Protein AF-A0A534BBM5-F1 (afdb_monomer)

Foldseek 3Di:
DDDDDDQDDWDDDDPDIDHRPGDDDDDDDDDPDVVPVVSRVVVVVVD

Sequence (47 aa):
MSISRRASVQVSIGSVRVGGGAPIVVQSMTNTDTADVEGTAQQVKAL

Solvent-accessible surface area (backbo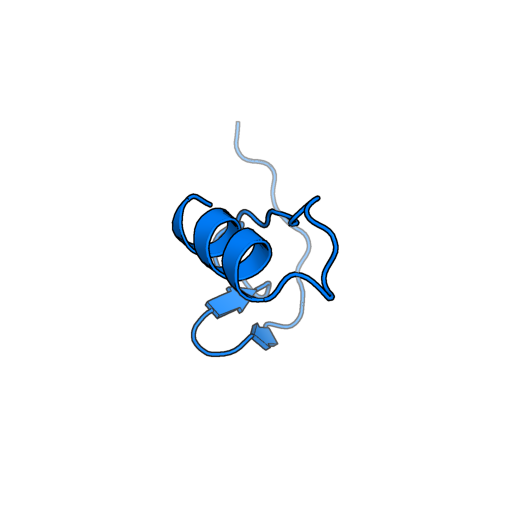ne atoms only — not comparable to full-atom values): 3323 Å² total; per-residue (Å²): 136,87,78,87,75,80,92,43,77,62,47,71,61,86,96,46,61,42,45,56,83,46,68,90,80,88,82,88,80,88,85,58,61,77,85,40,59,66,61,36,52,56,51,62,74,75,107

Mean predicted aligned error: 3.24 Å

Structure (mmCIF, N/CA/C/O backbone):
data_AF-A0A534BBM5-F1
#
_entry.id   AF-A0A534BBM5-F1
#
loop_
_atom_site.group_PDB
_atom_site.id
_atom_site.type_symbol
_atom_site.label_atom_id
_atom_site.label_alt_id
_atom_site.label_comp_id
_atom_site.label_asym_id
_atom_site.label_entity_id
_atom_site.label_seq_id
_atom_site.pdbx_PDB_ins_code
_atom_site.Cartn_x
_atom_site.Cartn_y
_atom_site.Cartn_z
_atom_site.occupancy
_atom_site.B_iso_or_equiv
_atom_site.auth_seq_id
_atom_site.auth_comp_id
_atom_site.auth_asym_id
_atom_site.auth_atom_id
_atom_site.pdbx_PDB_model_num
ATOM 1 N N . MET A 1 1 ? 21.971 12.239 -10.031 1.00 52.50 1 MET A N 1
ATOM 2 C CA . MET A 1 1 ? 22.567 11.020 -10.620 1.00 52.50 1 MET A CA 1
ATOM 3 C C . MET A 1 1 ? 21.465 9.973 -10.698 1.00 52.50 1 MET A C 1
ATOM 5 O O . MET A 1 1 ? 20.868 9.697 -9.666 1.00 52.50 1 MET A O 1
ATOM 9 N N . SER A 1 2 ? 21.099 9.486 -11.887 1.00 76.69 2 SER A N 1
ATOM 10 C CA . SER A 1 2 ? 20.070 8.446 -12.026 1.00 76.69 2 SER A CA 1
ATOM 11 C C . SER A 1 2 ? 20.729 7.069 -12.011 1.00 76.69 2 SER A C 1
ATOM 13 O O . SER A 1 2 ? 21.648 6.795 -12.779 1.00 76.69 2 SER A O 1
ATOM 15 N N . ILE A 1 3 ? 20.278 6.206 -11.104 1.00 88.69 3 ILE A N 1
ATOM 16 C CA . ILE A 1 3 ? 20.696 4.803 -11.065 1.00 88.69 3 ILE A CA 1
ATOM 17 C C . ILE A 1 3 ? 19.802 4.032 -12.036 1.00 88.69 3 ILE A C 1
ATOM 19 O O . ILE A 1 3 ? 18.574 4.126 -11.965 1.00 88.69 3 ILE A O 1
ATOM 23 N N . SER A 1 4 ? 20.413 3.269 -12.943 1.00 89.94 4 SER A N 1
ATOM 24 C CA . SER A 1 4 ? 19.665 2.417 -13.867 1.00 89.94 4 SER A CA 1
ATOM 25 C C . SER A 1 4 ? 19.105 1.209 -13.114 1.00 89.94 4 SER A C 1
ATOM 27 O O . SER A 1 4 ? 19.851 0.458 -12.484 1.00 89.94 4 SER A O 1
ATOM 29 N N . ARG A 1 5 ? 17.780 1.031 -13.135 1.00 94.19 5 ARG A N 1
ATOM 30 C CA . ARG A 1 5 ? 17.120 -0.101 -12.467 1.00 94.19 5 ARG A CA 1
ATOM 31 C C . ARG A 1 5 ? 17.279 -1.377 -13.290 1.00 94.19 5 ARG A C 1
ATOM 33 O O . ARG A 1 5 ? 17.273 -1.340 -14.516 1.00 94.19 5 ARG A O 1
ATOM 40 N N . ARG A 1 6 ? 17.337 -2.521 -12.602 1.00 95.94 6 ARG A N 1
ATOM 41 C CA . ARG A 1 6 ? 17.314 -3.851 -13.227 1.00 95.94 6 ARG A CA 1
ATOM 42 C C . ARG A 1 6 ? 16.083 -4.007 -14.127 1.00 95.94 6 ARG A C 1
ATOM 44 O O . ARG A 1 6 ? 14.973 -3.679 -13.709 1.00 95.94 6 ARG A O 1
ATOM 51 N N . ALA A 1 7 ? 16.266 -4.597 -15.308 1.00 96.44 7 ALA A N 1
ATOM 52 C CA . ALA A 1 7 ? 15.152 -5.048 -16.135 1.00 96.44 7 ALA A CA 1
ATOM 53 C C . ALA A 1 7 ? 14.346 -6.130 -15.392 1.00 96.44 7 ALA A C 1
ATOM 55 O O . ALA A 1 7 ? 14.881 -7.167 -14.989 1.00 96.44 7 ALA A O 1
ATOM 56 N N . SER A 1 8 ? 13.058 -5.873 -15.179 1.00 97.19 8 SER A N 1
ATOM 57 C CA . SER A 1 8 ? 12.132 -6.782 -14.506 1.00 97.19 8 SER A CA 1
ATOM 58 C C . SER A 1 8 ? 10.845 -6.924 -15.306 1.00 97.19 8 SER A C 1
ATOM 60 O O . SER A 1 8 ? 10.471 -6.024 -16.055 1.00 97.19 8 SER A O 1
ATOM 62 N N . VAL A 1 9 ? 10.157 -8.051 -15.132 1.00 98.25 9 VAL A N 1
ATOM 63 C CA . VAL A 1 9 ? 8.804 -8.235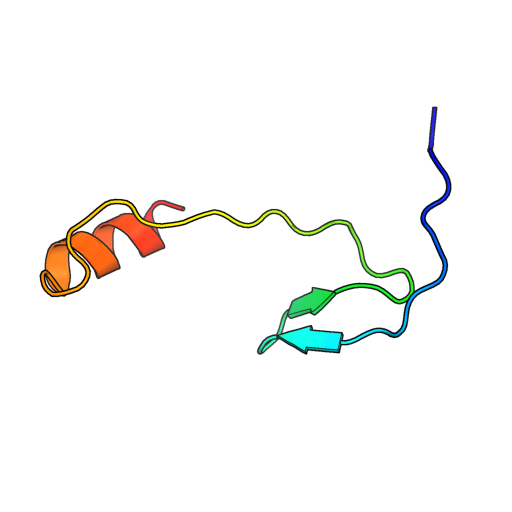 -15.666 1.00 98.25 9 VAL A CA 1
ATOM 64 C C . VAL A 1 9 ? 7.867 -7.238 -14.984 1.00 98.25 9 VAL A C 1
ATOM 66 O O . VAL A 1 9 ? 7.959 -7.034 -13.771 1.00 98.25 9 VAL A O 1
ATOM 69 N N . GLN A 1 10 ? 6.986 -6.603 -15.757 1.00 98.19 10 GLN A N 1
ATOM 70 C CA . GLN A 1 10 ? 5.957 -5.734 -15.197 1.00 98.19 10 GLN A CA 1
ATOM 71 C C . GLN A 1 10 ? 4.827 -6.573 -14.602 1.00 98.19 10 GLN A C 1
ATOM 73 O O . GLN A 1 10 ? 4.323 -7.487 -15.253 1.00 98.19 10 GLN A O 1
ATOM 78 N N . VAL A 1 11 ? 4.381 -6.210 -13.405 1.00 98.25 11 VAL A N 1
ATOM 79 C CA . VAL A 1 11 ? 3.205 -6.796 -12.754 1.00 98.25 11 VAL A CA 1
ATOM 80 C C . VAL A 1 11 ? 2.184 -5.713 -12.420 1.00 98.25 11 VAL A C 1
ATOM 82 O O . VAL A 1 11 ? 2.543 -4.546 -12.244 1.00 98.25 11 VAL A O 1
ATOM 85 N N . SER A 1 12 ? 0.910 -6.101 -12.350 1.00 98.31 12 SER A N 1
ATOM 86 C CA . SER A 1 12 ? -0.185 -5.213 -11.941 1.00 98.31 12 SER A CA 1
ATOM 87 C C . SER A 1 12 ? -0.692 -5.619 -10.558 1.00 98.31 12 SER A C 1
ATOM 89 O O . SER A 1 12 ? -0.968 -6.794 -10.328 1.00 98.31 12 SER A O 1
ATOM 91 N N . ILE A 1 13 ? -0.819 -4.649 -9.656 1.00 97.81 13 ILE A N 1
ATOM 92 C CA . ILE A 1 13 ? -1.391 -4.789 -8.314 1.00 97.81 13 ILE A CA 1
ATOM 93 C C . ILE A 1 13 ? -2.613 -3.871 -8.273 1.00 97.81 13 ILE A C 1
ATOM 95 O O . ILE A 1 13 ? -2.488 -2.656 -8.110 1.00 97.81 13 ILE A O 1
ATOM 99 N N . GLY A 1 14 ? -3.796 -4.432 -8.533 1.00 96.94 14 GLY A N 1
ATOM 100 C CA . GLY A 1 14 ? -4.979 -3.627 -8.839 1.00 96.94 14 GLY A CA 1
ATOM 101 C C . GLY A 1 14 ? -4.716 -2.715 -10.044 1.00 96.94 14 GLY A C 1
ATOM 102 O O . GLY A 1 14 ? -4.360 -3.190 -11.122 1.00 96.94 14 GLY A O 1
ATOM 103 N N . SER A 1 15 ? -4.852 -1.402 -9.855 1.00 97.31 15 SER A N 1
ATOM 104 C CA . SER A 1 15 ? -4.575 -0.381 -10.877 1.00 97.31 15 SER A CA 1
ATOM 105 C C . SER A 1 15 ? -3.106 0.068 -10.948 1.00 97.31 15 SER A C 1
ATOM 107 O O . SER A 1 15 ? -2.741 0.817 -11.857 1.00 97.31 15 SER A O 1
ATOM 109 N N . VAL A 1 16 ? -2.245 -0.375 -10.025 1.00 97.94 16 VAL A N 1
ATOM 110 C CA . VAL A 1 16 ? -0.840 0.053 -9.925 1.00 97.94 16 VAL A CA 1
ATOM 111 C C . VAL A 1 16 ? 0.072 -0.890 -10.712 1.00 97.94 16 VAL A C 1
ATOM 113 O O . VAL A 1 16 ? -0.026 -2.108 -10.591 1.00 97.94 16 VAL A O 1
ATOM 116 N N . ARG A 1 17 ? 1.004 -0.339 -11.498 1.00 98.38 17 ARG A N 1
ATOM 117 C CA . ARG A 1 17 ? 2.017 -1.107 -12.248 1.00 98.38 17 ARG A CA 1
ATOM 118 C C . ARG A 1 17 ? 3.369 -1.043 -11.544 1.00 98.38 17 ARG A C 1
ATOM 120 O O . ARG A 1 17 ? 3.845 0.047 -11.240 1.00 98.38 17 ARG A O 1
ATOM 127 N N . VAL A 1 18 ? 4.008 -2.194 -11.342 1.00 98.06 18 VAL A N 1
ATOM 128 C CA . VAL A 1 18 ? 5.323 -2.312 -10.692 1.00 98.06 18 VAL A CA 1
ATOM 129 C C . VAL A 1 18 ? 6.297 -3.053 -11.608 1.00 98.06 18 VAL A C 1
ATOM 131 O O . VAL A 1 18 ? 5.954 -4.074 -12.201 1.00 98.06 18 VAL A O 1
ATOM 134 N N . GLY A 1 19 ? 7.531 -2.554 -11.708 1.00 97.56 19 GLY A N 1
ATOM 135 C CA . GLY A 1 19 ? 8.566 -3.136 -12.570 1.00 97.56 19 GLY A CA 1
ATOM 136 C C . GLY A 1 19 ? 8.422 -2.751 -14.046 1.00 97.56 19 GLY A C 1
ATOM 137 O O . GLY A 1 19 ? 7.661 -1.849 -14.386 1.00 97.56 19 GLY A O 1
ATOM 138 N N . GLY A 1 20 ? 9.208 -3.380 -14.925 1.00 96.00 20 GLY A N 1
ATOM 139 C CA . GLY A 1 20 ? 9.101 -3.209 -16.385 1.00 96.00 20 GLY A CA 1
ATOM 140 C C . GLY A 1 20 ? 9.256 -1.782 -16.917 1.00 96.00 20 GLY A C 1
ATOM 141 O O . GLY A 1 20 ? 8.767 -1.477 -17.996 1.00 96.00 20 GLY A O 1
ATOM 142 N N . GLY A 1 21 ? 9.913 -0.897 -16.163 1.00 94.44 21 GLY A N 1
ATOM 143 C CA . GLY A 1 21 ? 10.067 0.515 -16.523 1.00 94.44 21 GLY A CA 1
ATOM 144 C C . GLY A 1 21 ? 9.051 1.458 -15.871 1.00 94.44 21 GLY A C 1
ATOM 145 O O . GLY A 1 21 ? 9.302 2.660 -15.855 1.00 94.44 21 GLY A O 1
ATOM 146 N N . ALA A 1 22 ? 7.993 0.954 -15.224 1.00 96.19 22 ALA A N 1
ATOM 147 C CA . ALA A 1 22 ? 7.076 1.780 -14.429 1.00 96.19 22 ALA A CA 1
ATOM 148 C C . ALA A 1 22 ? 7.819 2.500 -13.282 1.00 96.19 22 ALA A C 1
ATOM 150 O O . ALA A 1 22 ? 8.784 1.925 -12.762 1.00 96.19 22 ALA A O 1
ATOM 151 N N . PRO A 1 23 ? 7.419 3.721 -12.870 1.00 95.19 23 PRO A N 1
ATOM 152 C CA . PRO A 1 23 ? 8.070 4.463 -11.785 1.00 95.19 23 PRO A CA 1
ATOM 153 C C . PRO A 1 23 ? 8.243 3.647 -10.494 1.00 95.19 23 PRO A C 1
ATOM 155 O O . PRO A 1 23 ? 7.553 2.654 -10.268 1.00 95.19 23 PRO A O 1
ATOM 158 N N . ILE A 1 24 ? 9.186 4.051 -9.638 1.00 95.12 24 ILE A N 1
ATOM 159 C CA . ILE A 1 24 ? 9.312 3.447 -8.304 1.00 95.12 24 ILE A CA 1
ATOM 160 C C . ILE A 1 24 ? 8.078 3.850 -7.495 1.00 95.12 24 ILE A C 1
ATOM 162 O O . ILE A 1 24 ? 7.802 5.038 -7.349 1.00 95.12 24 ILE A O 1
ATOM 166 N N . VAL A 1 25 ? 7.345 2.860 -6.992 1.00 97.44 25 VAL A N 1
ATOM 167 C CA . VAL A 1 25 ? 6.145 3.067 -6.178 1.00 97.44 25 VAL A CA 1
ATOM 168 C C . VAL A 1 25 ? 6.538 3.028 -4.704 1.00 97.44 25 VAL A C 1
ATOM 170 O O . VAL A 1 25 ? 7.372 2.212 -4.312 1.00 97.44 25 VAL A O 1
ATOM 173 N N . VAL A 1 26 ? 5.947 3.906 -3.896 1.00 97.44 26 VAL A N 1
ATOM 174 C CA . VAL A 1 26 ? 6.107 3.897 -2.438 1.00 97.44 26 VAL A CA 1
ATOM 175 C C . VAL A 1 26 ? 5.009 3.028 -1.834 1.00 97.44 26 VAL A C 1
ATOM 177 O O . VAL A 1 26 ? 3.847 3.143 -2.213 1.00 97.44 26 VAL A O 1
ATOM 180 N N . GLN A 1 27 ? 5.387 2.159 -0.902 1.00 97.88 27 GLN A N 1
ATOM 181 C CA . GLN A 1 27 ? 4.470 1.344 -0.115 1.00 97.88 27 GLN A CA 1
ATOM 182 C C . GLN A 1 27 ? 4.652 1.685 1.368 1.00 97.88 27 GLN A C 1
ATOM 184 O O . GLN A 1 27 ? 5.762 1.993 1.802 1.00 97.88 27 GLN A O 1
ATOM 189 N N . SER A 1 28 ? 3.568 1.584 2.135 1.00 97.94 28 SER A N 1
ATOM 190 C CA . SER A 1 28 ? 3.576 1.623 3.597 1.00 97.94 28 SER A CA 1
ATOM 191 C C . SER A 1 28 ? 2.894 0.372 4.175 1.00 97.94 28 SER A C 1
ATOM 193 O O . SER A 1 28 ? 2.450 -0.513 3.438 1.00 97.94 28 SER A O 1
ATOM 195 N N . MET A 1 29 ? 2.837 0.277 5.498 1.00 98.38 29 MET A N 1
ATOM 196 C CA . MET A 1 29 ? 2.202 -0.806 6.242 1.00 98.38 29 MET A CA 1
ATOM 197 C C . MET A 1 29 ? 1.493 -0.219 7.463 1.00 98.38 29 MET A C 1
ATOM 199 O O . MET A 1 29 ? 2.025 0.680 8.115 1.00 98.38 29 MET A O 1
ATOM 203 N N . THR A 1 30 ? 0.294 -0.714 7.761 1.00 98.25 30 THR A N 1
ATOM 204 C CA . THR A 1 30 ? -0.420 -0.365 8.992 1.00 98.25 30 THR A CA 1
ATOM 205 C C . THR A 1 30 ? 0.281 -0.968 10.209 1.00 98.25 30 THR A C 1
ATOM 207 O O . THR A 1 30 ? 1.015 -1.948 10.105 1.00 98.25 30 THR A O 1
ATOM 210 N N . ASN A 1 31 ? 0.065 -0.377 11.380 1.00 98.31 31 ASN A N 1
ATOM 211 C CA . ASN A 1 31 ? 0.573 -0.890 12.659 1.00 98.31 31 ASN A CA 1
ATOM 212 C C . ASN A 1 31 ? -0.512 -0.975 13.746 1.00 98.31 31 ASN A C 1
ATO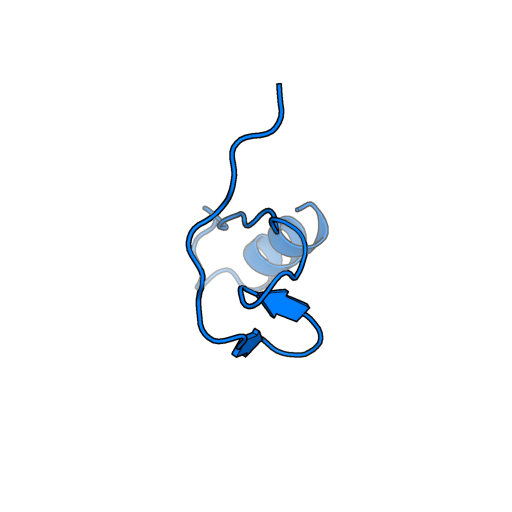M 214 O O . ASN A 1 31 ? -0.206 -1.254 14.902 1.00 98.31 31 ASN A O 1
ATOM 218 N N . THR A 1 32 ? -1.762 -0.721 13.370 1.00 98.44 32 THR A N 1
ATOM 219 C CA . THR A 1 32 ? -2.961 -1.035 14.147 1.00 98.44 32 THR A CA 1
ATOM 220 C C . THR A 1 32 ? -3.148 -2.551 14.254 1.00 98.44 32 THR A C 1
ATOM 222 O O . THR A 1 32 ? -2.634 -3.312 13.428 1.00 98.44 32 THR A O 1
ATOM 225 N N . ASP A 1 33 ? -3.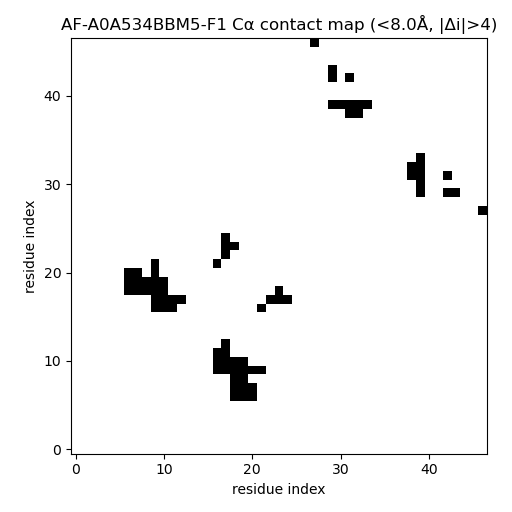873 -3.009 15.279 1.00 98.25 33 ASP A N 1
ATOM 226 C CA . ASP A 1 33 ? -4.345 -4.394 15.299 1.00 98.25 33 ASP A CA 1
ATOM 227 C C . ASP A 1 33 ? -5.273 -4.594 14.096 1.00 98.25 33 ASP A C 1
ATOM 229 O O . ASP A 1 33 ? -6.269 -3.893 13.954 1.00 98.25 33 ASP A O 1
ATOM 233 N N . THR A 1 34 ? -4.950 -5.544 13.218 1.00 97.94 34 THR A N 1
ATOM 234 C CA . THR A 1 34 ? -5.733 -5.775 11.996 1.00 97.94 34 THR A CA 1
ATOM 235 C C . THR A 1 34 ? -7.170 -6.210 12.306 1.00 97.94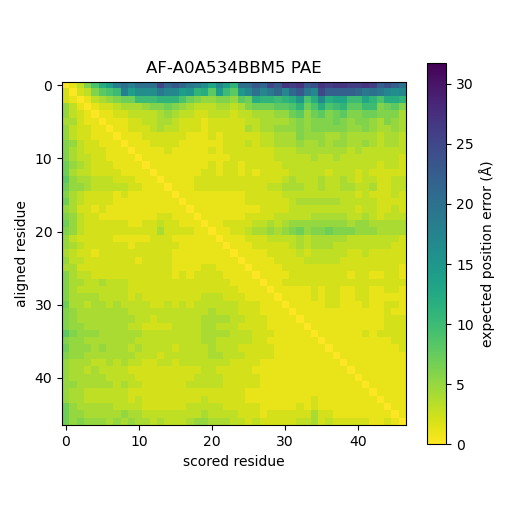 34 THR A C 1
ATOM 237 O O . THR A 1 34 ? -8.056 -6.021 11.473 1.00 97.94 34 THR A O 1
ATOM 240 N N . ALA A 1 35 ? -7.430 -6.770 13.494 1.00 98.50 35 ALA A N 1
ATOM 241 C CA . ALA A 1 35 ? -8.789 -7.072 13.940 1.00 98.50 35 ALA A CA 1
ATOM 242 C C . ALA A 1 35 ? -9.609 -5.805 14.267 1.00 98.50 35 ALA A C 1
ATOM 244 O O . ALA A 1 35 ? -10.839 -5.846 14.195 1.00 98.50 35 ALA A O 1
ATOM 245 N N . ASP A 1 36 ? -8.956 -4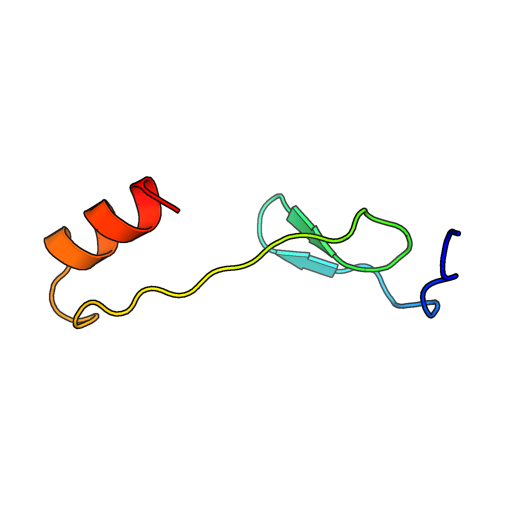.678 14.571 1.00 98.50 36 ASP A N 1
ATOM 246 C CA . ASP A 1 36 ? -9.593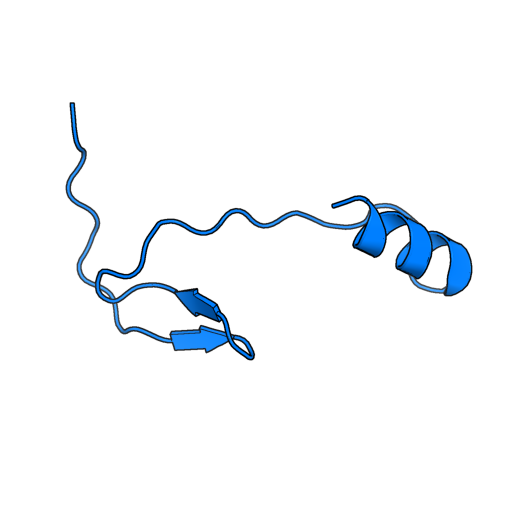 -3.364 14.671 1.00 98.50 36 ASP A CA 1
ATOM 247 C C . ASP A 1 36 ? -9.817 -2.787 13.266 1.00 98.50 36 ASP A C 1
ATOM 249 O O . ASP A 1 36 ? -8.973 -2.102 12.674 1.00 98.50 36 ASP A O 1
ATOM 253 N N . VAL A 1 37 ? -10.993 -3.099 12.723 1.00 98.69 37 VAL A N 1
ATOM 254 C CA . VAL A 1 37 ? -11.408 -2.699 11.374 1.00 98.69 37 VAL A CA 1
ATOM 255 C C . VAL A 1 37 ? -11.427 -1.178 11.217 1.00 98.69 37 VAL A C 1
ATOM 257 O O . VAL A 1 37 ? -10.989 -0.667 10.183 1.00 98.69 37 VAL A O 1
ATOM 260 N N . GLU A 1 38 ? -11.927 -0.447 12.215 1.00 98.69 38 GLU A N 1
ATOM 261 C CA . GLU A 1 38 ? -12.068 1.007 12.125 1.00 98.69 38 GLU A CA 1
ATOM 262 C C . GLU A 1 38 ? -10.704 1.692 12.212 1.00 98.69 38 GLU A C 1
ATOM 264 O O . GLU A 1 38 ? -10.375 2.503 11.339 1.00 98.69 38 GLU A O 1
ATOM 269 N N . GLY A 1 39 ? -9.875 1.314 13.189 1.00 98.69 39 GLY A N 1
ATOM 270 C CA . GLY A 1 39 ? -8.519 1.843 13.330 1.00 98.69 39 GLY A CA 1
ATOM 271 C C . GLY A 1 39 ? -7.660 1.570 12.096 1.00 98.69 39 GLY A C 1
ATOM 272 O O . GLY A 1 39 ? -6.997 2.475 11.577 1.00 98.69 39 GLY A O 1
ATOM 273 N N . THR A 1 40 ? -7.732 0.352 11.552 1.00 98.69 40 THR A N 1
ATOM 274 C CA . THR A 1 40 ? -6.996 -0.021 10.335 1.00 98.69 40 THR A CA 1
ATOM 275 C C . THR A 1 40 ? -7.456 0.802 9.130 1.00 98.69 40 THR A C 1
ATOM 277 O O . THR A 1 40 ? -6.624 1.343 8.399 1.00 98.69 40 THR A O 1
ATOM 280 N N . ALA A 1 41 ? -8.768 0.961 8.926 1.00 98.69 41 ALA A N 1
ATOM 281 C CA . ALA A 1 41 ? -9.304 1.735 7.805 1.00 98.69 41 ALA A CA 1
ATOM 282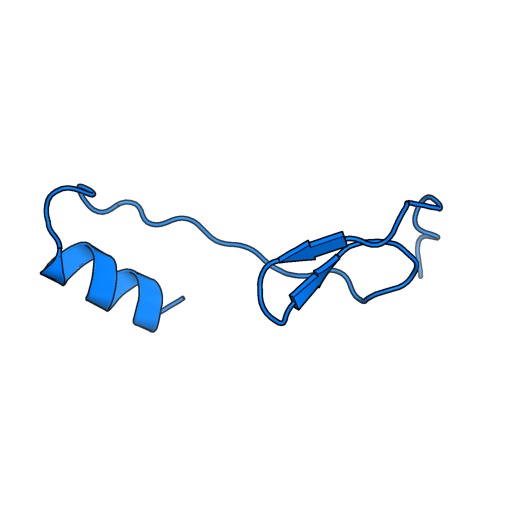 C C . ALA A 1 41 ? -8.929 3.224 7.886 1.00 98.69 41 ALA A C 1
ATOM 284 O O . ALA A 1 41 ? -8.574 3.833 6.871 1.00 98.69 41 ALA A O 1
ATOM 285 N N . GLN A 1 42 ? -8.966 3.810 9.085 1.00 98.69 42 GLN A N 1
ATOM 286 C CA . GLN A 1 42 ? -8.548 5.194 9.308 1.00 98.69 42 GLN A CA 1
ATOM 287 C C . GLN A 1 42 ? -7.059 5.386 9.009 1.00 98.69 42 GLN A C 1
ATOM 289 O O . GLN A 1 42 ? -6.694 6.356 8.341 1.00 98.69 42 GLN A O 1
ATOM 294 N N . GLN A 1 43 ? -6.208 4.447 9.431 1.00 98.81 43 GLN A N 1
ATOM 295 C CA . GLN A 1 43 ? -4.779 4.503 9.137 1.00 98.81 43 GLN A CA 1
ATOM 296 C C . GLN A 1 43 ? -4.498 4.376 7.638 1.00 98.81 43 GLN A C 1
ATOM 298 O O . GLN A 1 43 ? -3.743 5.181 7.105 1.00 98.81 43 GLN A O 1
ATOM 303 N N . VAL A 1 44 ? -5.124 3.419 6.941 1.00 98.50 44 VAL A N 1
ATOM 304 C CA . VAL A 1 44 ? -4.958 3.250 5.484 1.00 98.50 44 VAL A CA 1
ATOM 305 C C . VAL A 1 44 ? -5.323 4.526 4.730 1.00 98.50 44 VAL A C 1
ATOM 307 O O . VAL A 1 44 ? -4.636 4.884 3.785 1.00 98.5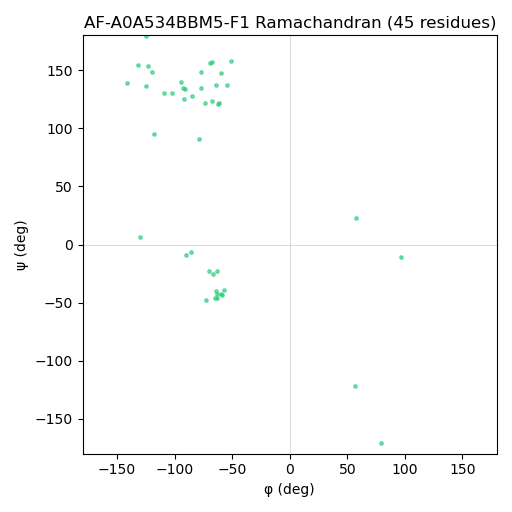0 44 VAL A O 1
ATOM 310 N N . LYS A 1 45 ? -6.370 5.242 5.155 1.00 98.38 45 LYS A N 1
ATOM 311 C CA . LYS A 1 45 ? -6.774 6.515 4.538 1.00 98.38 45 LYS A CA 1
ATOM 312 C C . LYS A 1 45 ? -5.747 7.641 4.734 1.00 98.38 45 LYS A C 1
ATOM 314 O O . LYS A 1 45 ? -5.748 8.593 3.957 1.00 98.38 45 LYS A O 1
ATOM 319 N N . ALA A 1 46 ? -4.931 7.570 5.783 1.00 97.81 46 ALA A N 1
ATOM 320 C CA . ALA A 1 46 ? -3.919 8.573 6.108 1.00 97.81 46 ALA A CA 1
ATOM 321 C C . ALA A 1 46 ? -2.540 8.296 5.472 1.00 97.81 46 ALA A C 1
ATOM 323 O O . ALA A 1 46 ? -1.661 9.155 5.566 1.00 97.81 46 ALA A O 1
ATOM 324 N N . LEU A 1 47 ? -2.352 7.115 4.868 1.00 96.19 47 LEU A N 1
ATOM 325 C CA . LEU A 1 47 ? -1.139 6.680 4.164 1.00 96.19 47 LEU A CA 1
ATOM 326 C C . LEU A 1 47 ? -1.230 6.972 2.661 1.00 96.19 47 LEU A C 1
ATOM 328 O O . LEU A 1 47 ? -0.168 7.298 2.085 1.00 96.19 47 LEU A O 1
#

Radius of gyration: 15.2 Å; Cα contacts (8 Å, |Δi|>4): 37; chains: 1; bounding box: 35×19×32 Å

Secondary structure (DSSP, 8-state):
-PPPPPP---EEETTEEESTTPPPPP-----S-TT-HHHHHHHHHH-

pLDDT: mean 95.84, std 7.33, range [52.5, 98.81]